Protein AF-A0A378JSB2-F1 (afdb_monomer_lite)

Structure (mmCIF, N/CA/C/O backbone):
data_AF-A0A378JSB2-F1
#
_entry.id   AF-A0A378JSB2-F1
#
loop_
_atom_site.group_PDB
_atom_site.id
_atom_site.type_symbol
_atom_site.label_atom_id
_atom_site.label_alt_id
_atom_site.label_comp_id
_atom_site.label_asym_id
_atom_site.label_entity_id
_atom_site.label_seq_id
_atom_site.pdbx_PDB_ins_code
_atom_site.Cartn_x
_atom_site.Cartn_y
_atom_site.Cartn_z
_atom_site.occupancy
_atom_site.B_iso_or_equiv
_atom_site.auth_seq_id
_atom_site.auth_comp_id
_atom_site.auth_asym_id
_atom_site.auth_atom_id
_atom_site.pdbx_PDB_model_num
ATOM 1 N N . MET A 1 1 ? -23.251 -6.275 22.237 1.00 69.69 1 MET A N 1
ATOM 2 C CA . MET A 1 1 ? -21.936 -5.770 21.802 1.00 69.69 1 MET A CA 1
ATOM 3 C C . MET A 1 1 ? -20.923 -6.062 22.893 1.00 69.69 1 MET A C 1
ATOM 5 O O . MET A 1 1 ? -21.261 -5.907 24.062 1.00 69.69 1 MET A O 1
ATOM 9 N N . SER A 1 2 ? -19.730 -6.522 22.532 1.00 89.94 2 SER A N 1
ATOM 10 C CA . SER A 1 2 ? -18.613 -6.705 23.463 1.00 89.94 2 SER A CA 1
ATOM 11 C C . SER A 1 2 ? -18.111 -5.358 24.000 1.00 89.94 2 SER A C 1
ATOM 13 O O . SER A 1 2 ? -18.351 -4.306 23.403 1.00 89.94 2 SER A O 1
ATOM 15 N N . THR A 1 3 ? -17.377 -5.376 25.116 1.00 91.88 3 THR A N 1
ATOM 16 C CA . THR A 1 3 ? -16.717 -4.177 25.665 1.00 91.88 3 THR A CA 1
ATOM 17 C C . THR A 1 3 ? -15.819 -3.498 24.628 1.00 91.88 3 THR A C 1
ATOM 19 O O . THR A 1 3 ? -15.824 -2.274 24.520 1.00 91.88 3 THR A O 1
ATOM 22 N N . LEU A 1 4 ? -15.119 -4.291 23.808 1.00 90.94 4 LEU A N 1
ATOM 23 C CA . LEU A 1 4 ? -14.279 -3.794 22.720 1.00 90.94 4 LEU A CA 1
ATOM 24 C C . LEU A 1 4 ? -15.105 -3.078 21.643 1.00 90.94 4 LEU A C 1
ATOM 26 O O . LEU A 1 4 ? -14.758 -1.974 21.245 1.00 90.94 4 LEU A O 1
ATOM 30 N N . GLU A 1 5 ? -16.217 -3.667 21.197 1.00 93.06 5 GLU A N 1
ATOM 31 C CA . GLU A 1 5 ? -17.095 -3.054 20.188 1.00 93.06 5 GLU A CA 1
ATOM 32 C C . GLU A 1 5 ? -17.664 -1.711 20.661 1.00 93.06 5 GLU A C 1
ATOM 34 O O . GLU A 1 5 ? -17.700 -0.749 19.895 1.00 93.06 5 GLU A O 1
ATOM 39 N N . MET A 1 6 ? -18.062 -1.621 21.935 1.00 95.00 6 MET A N 1
ATOM 40 C CA . MET A 1 6 ? -18.554 -0.369 22.518 1.00 95.00 6 MET A CA 1
ATOM 41 C C . MET A 1 6 ? -17.459 0.699 22.586 1.00 95.00 6 MET A C 1
ATOM 43 O O . MET A 1 6 ? -17.717 1.861 22.270 1.00 95.00 6 MET A O 1
ATOM 47 N N . GLN A 1 7 ? -16.235 0.309 22.951 1.00 94.88 7 GLN A N 1
ATOM 48 C CA . GLN A 1 7 ? -15.091 1.216 22.979 1.00 94.88 7 GLN A CA 1
ATOM 49 C C . GLN A 1 7 ? -14.734 1.725 21.577 1.00 94.88 7 GLN A C 1
ATOM 51 O O . GLN A 1 7 ? -14.604 2.933 21.391 1.00 94.88 7 GLN A O 1
ATOM 56 N N . LEU A 1 8 ? -14.645 0.833 20.584 1.00 95.19 8 LEU A N 1
ATOM 57 C CA . LEU A 1 8 ? -14.365 1.193 19.191 1.00 95.19 8 LEU A CA 1
ATOM 58 C C . LEU A 1 8 ? -15.424 2.148 18.638 1.00 95.19 8 LEU A C 1
ATOM 60 O O . LEU A 1 8 ? -15.088 3.150 18.013 1.00 95.19 8 LEU A O 1
ATOM 64 N N . LEU A 1 9 ? -16.706 1.871 18.899 1.00 96.06 9 LEU A N 1
ATOM 65 C CA . LEU A 1 9 ? -17.796 2.741 18.468 1.00 96.06 9 LEU A CA 1
ATOM 66 C C . LEU A 1 9 ? -17.706 4.126 19.118 1.00 96.06 9 LEU A C 1
ATOM 68 O O . LEU A 1 9 ? -17.954 5.132 18.453 1.00 96.06 9 LEU A O 1
ATOM 72 N N . ASN A 1 10 ? -17.367 4.191 20.406 1.00 96.50 10 ASN A N 1
ATOM 73 C CA . ASN A 1 10 ? -17.197 5.464 21.092 1.00 96.50 10 ASN A CA 1
ATOM 74 C C . ASN A 1 10 ? -16.001 6.252 20.536 1.00 96.50 10 ASN A C 1
ATOM 76 O O . ASN A 1 10 ? -16.137 7.440 20.254 1.00 96.50 10 ASN A O 1
ATOM 80 N N . ASP A 1 11 ? -14.865 5.591 20.305 1.00 96.69 11 ASP A N 1
ATOM 81 C CA . ASP A 1 11 ? -13.686 6.207 19.692 1.00 96.69 11 ASP A CA 1
ATOM 82 C C . ASP A 1 11 ? -13.994 6.743 18.288 1.00 96.69 11 ASP A C 1
ATOM 84 O O . ASP A 1 11 ? -13.685 7.897 17.995 1.00 96.69 11 ASP A O 1
ATOM 88 N N . LEU A 1 12 ? -14.701 5.973 17.455 1.00 96.75 12 LEU A N 1
ATOM 89 C CA . LEU A 1 12 ? -15.128 6.422 16.127 1.00 96.75 12 LEU A CA 1
ATOM 90 C C . LEU A 1 12 ? -16.024 7.664 16.195 1.00 96.75 12 LEU A C 1
ATOM 92 O O . LEU A 1 12 ? -15.820 8.600 15.426 1.00 96.75 12 LEU A O 1
ATOM 96 N N . LYS A 1 13 ? -16.987 7.703 17.125 1.00 97.62 13 LYS A N 1
ATOM 97 C CA . LYS A 1 13 ? -17.890 8.854 17.295 1.00 97.62 13 LYS A CA 1
ATOM 98 C C . LYS A 1 13 ? -17.159 10.114 17.753 1.00 97.62 13 LYS A C 1
ATOM 100 O O . LYS A 1 13 ? -17.492 11.198 17.292 1.00 97.62 13 LYS A O 1
ATOM 105 N N . GLN A 1 14 ? -16.208 9.975 18.674 1.00 97.69 14 GLN A N 1
ATOM 106 C CA . GLN A 1 14 ? -15.539 11.117 19.301 1.00 97.69 14 GLN A CA 1
ATOM 107 C C . GLN A 1 14 ? -14.322 11.608 18.508 1.00 97.69 14 GLN A C 1
ATOM 109 O O . GLN A 1 14 ? -14.022 12.797 18.523 1.00 97.69 14 GLN A O 1
ATOM 114 N N . LYS A 1 15 ? -13.604 10.703 17.831 1.00 97.50 15 LYS A N 1
ATOM 115 C CA . LYS A 1 15 ? -12.296 10.984 17.213 1.00 97.50 15 LYS A CA 1
ATOM 116 C C . LYS A 1 15 ? -12.292 10.838 15.692 1.00 97.50 15 LYS A C 1
ATOM 118 O O . LYS A 1 15 ? -11.355 11.302 15.052 1.00 97.50 15 LYS A O 1
ATOM 123 N N . GLY A 1 16 ? -13.281 10.155 15.109 1.00 96.69 16 GLY A N 1
ATOM 124 C CA . GLY A 1 16 ? -13.287 9.792 13.686 1.00 96.69 16 GLY A CA 1
ATOM 125 C C . GLY A 1 16 ? -12.342 8.637 13.3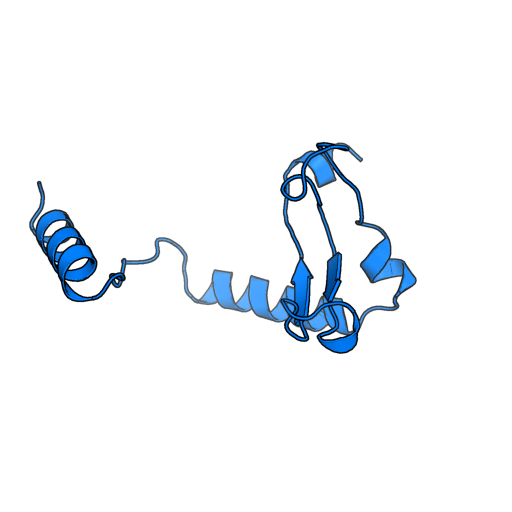21 1.00 96.69 16 GLY A C 1
ATOM 126 O O . GLY A 1 16 ? -12.231 8.291 12.148 1.00 96.69 16 GLY A O 1
ATOM 127 N N . TYR A 1 17 ? -11.673 8.025 14.303 1.00 95.88 17 TYR A N 1
ATOM 128 C CA . TYR A 1 17 ? -10.820 6.845 14.143 1.00 95.88 17 TYR A CA 1
ATOM 129 C C . TYR A 1 17 ? -10.811 6.012 15.431 1.00 95.88 17 TYR A C 1
ATOM 131 O O . TYR A 1 17 ? -11.114 6.518 16.510 1.00 95.88 17 TYR A O 1
ATOM 139 N N . ALA A 1 18 ? -10.435 4.738 15.328 1.00 95.00 18 ALA A N 1
ATOM 140 C CA . ALA A 1 18 ? -10.248 3.864 16.480 1.00 95.00 18 ALA A CA 1
ATOM 141 C C . ALA A 1 18 ? -9.048 2.940 16.256 1.00 95.00 18 ALA A C 1
ATOM 143 O O . ALA A 1 18 ? -8.795 2.495 15.137 1.00 95.00 18 ALA A O 1
ATOM 144 N N . ASN A 1 19 ? -8.319 2.642 17.331 1.00 90.81 19 ASN A N 1
ATOM 145 C CA . ASN A 1 19 ? -7.245 1.659 17.289 1.00 90.81 19 ASN A CA 1
ATOM 146 C C . ASN A 1 19 ? -7.849 0.262 17.410 1.00 90.81 19 ASN A C 1
ATOM 148 O O . ASN A 1 19 ? -8.493 -0.056 18.408 1.00 90.81 19 ASN A O 1
ATOM 152 N N . PHE A 1 20 ? -7.625 -0.572 16.401 1.00 88.50 20 PHE A N 1
ATOM 153 C CA . PHE A 1 20 ? -8.132 -1.936 16.364 1.00 88.50 20 PHE A CA 1
ATOM 154 C C . PHE A 1 20 ? -6.981 -2.943 16.500 1.00 88.50 20 PHE A C 1
ATOM 156 O O . PHE A 1 20 ? -5.956 -2.767 15.834 1.00 88.50 20 PHE A O 1
ATOM 163 N N . PRO A 1 21 ? -7.125 -4.006 17.316 1.00 84.56 21 PRO A N 1
ATOM 164 C CA . PRO A 1 21 ? -6.158 -5.096 17.353 1.00 84.56 21 PRO A CA 1
ATOM 165 C C . PRO A 1 21 ? -6.006 -5.728 15.969 1.00 84.56 21 PRO A C 1
ATOM 167 O O . PRO A 1 21 ? -6.918 -6.370 15.455 1.00 84.56 21 PRO A O 1
ATOM 170 N N . PHE A 1 22 ? -4.853 -5.530 15.338 1.00 84.38 22 PHE A N 1
ATOM 171 C CA . PHE A 1 22 ? -4.642 -6.020 13.986 1.00 84.38 22 PHE A CA 1
ATOM 172 C C . PHE A 1 22 ? -4.311 -7.522 14.007 1.00 84.38 22 PHE A C 1
ATOM 174 O O . PHE A 1 22 ? -3.375 -7.918 14.702 1.00 84.38 22 PHE A O 1
ATOM 181 N N . PRO A 1 23 ? -5.035 -8.374 13.258 1.00 88.31 23 PRO A N 1
ATOM 182 C CA . PRO A 1 23 ? -4.917 -9.829 13.378 1.00 88.31 23 PRO A CA 1
ATOM 183 C C . PRO A 1 23 ? -3.664 -10.414 12.703 1.00 88.31 23 PRO A C 1
ATOM 185 O O . PRO A 1 23 ? -3.522 -11.634 12.648 1.00 88.31 23 PRO A O 1
ATOM 188 N N . LEU A 1 24 ? -2.760 -9.579 12.172 1.00 90.44 24 LEU A N 1
ATOM 189 C CA . LEU A 1 24 ? -1.527 -10.034 11.530 1.00 90.44 24 LEU A CA 1
ATOM 190 C C . LEU A 1 24 ? -0.303 -9.840 12.437 1.00 90.44 24 LEU A C 1
ATOM 192 O O . LEU A 1 24 ? -0.143 -8.771 13.034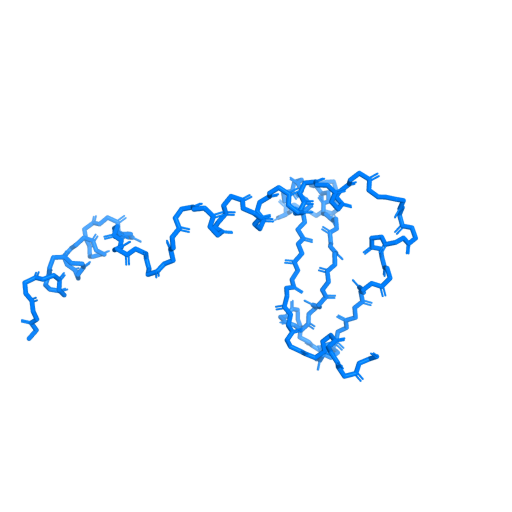 1.00 90.44 24 LEU A O 1
ATOM 196 N N . PRO A 1 25 ? 0.620 -10.820 12.485 1.00 94.19 25 PRO A N 1
ATOM 197 C CA . PRO A 1 25 ? 1.876 -10.670 13.202 1.00 94.19 25 PRO A CA 1
ATOM 198 C C . PRO A 1 25 ? 2.700 -9.483 12.672 1.00 94.19 25 PRO A C 1
ATOM 200 O O . PRO A 1 25 ? 2.837 -9.327 11.452 1.00 94.19 25 PRO A O 1
ATOM 203 N N . PRO A 1 26 ? 3.371 -8.708 13.544 1.00 92.81 26 PRO A N 1
ATOM 204 C CA . PRO A 1 26 ? 4.225 -7.595 13.120 1.00 92.81 26 PRO A CA 1
ATOM 205 C C . PRO A 1 26 ? 5.316 -7.994 12.118 1.00 92.81 26 PRO A C 1
ATOM 207 O O . PRO A 1 26 ? 5.708 -7.201 11.265 1.00 92.81 26 PRO A O 1
ATOM 210 N N . GLN A 1 27 ? 5.807 -9.235 12.188 1.00 95.88 27 GLN A N 1
ATOM 211 C CA . GLN A 1 27 ? 6.802 -9.747 11.248 1.00 95.88 27 GLN A CA 1
ATOM 212 C C . GLN A 1 27 ? 6.252 -9.852 9.818 1.00 95.88 27 GLN A C 1
ATOM 214 O O . GLN A 1 27 ? 6.976 -9.559 8.871 1.00 95.88 27 GLN A O 1
ATOM 219 N N . GLN A 1 28 ? 4.984 -10.234 9.645 1.00 95.44 28 GLN A N 1
ATOM 220 C CA . GLN A 1 28 ? 4.365 -10.331 8.323 1.00 95.44 28 GLN A CA 1
ATOM 221 C C . GLN A 1 28 ? 4.208 -8.946 7.688 1.00 95.44 28 GLN A C 1
ATOM 223 O O . GLN A 1 28 ? 4.549 -8.770 6.520 1.00 95.44 28 GLN A O 1
ATOM 228 N N . LEU A 1 29 ? 3.795 -7.953 8.481 1.00 92.94 29 LEU A N 1
ATOM 229 C CA . LEU A 1 29 ? 3.748 -6.554 8.053 1.00 92.94 29 LEU A CA 1
ATOM 230 C C . LEU A 1 29 ? 5.127 -6.050 7.617 1.00 92.94 29 LEU A C 1
ATOM 232 O O . LEU A 1 29 ? 5.265 -5.508 6.524 1.00 92.94 29 LEU A O 1
ATOM 236 N N . LYS A 1 30 ? 6.166 -6.295 8.426 1.00 96.31 30 LYS A N 1
ATOM 237 C CA . LYS A 1 30 ? 7.546 -5.912 8.086 1.00 96.31 30 LYS A CA 1
ATOM 238 C C . LYS A 1 30 ? 8.006 -6.530 6.768 1.00 96.31 30 LYS A C 1
ATOM 240 O O . LYS A 1 30 ? 8.597 -5.831 5.957 1.00 96.31 30 LYS A O 1
ATOM 245 N N . ARG A 1 31 ? 7.698 -7.808 6.522 1.00 96.69 31 ARG A N 1
ATOM 246 C CA . ARG A 1 31 ? 8.050 -8.477 5.258 1.00 96.69 31 ARG A CA 1
ATOM 247 C C . ARG A 1 31 ? 7.377 -7.816 4.055 1.00 96.69 31 ARG A C 1
ATOM 249 O O . ARG A 1 31 ? 8.056 -7.593 3.061 1.00 96.69 31 ARG A O 1
ATOM 256 N N . ALA A 1 32 ? 6.091 -7.475 4.154 1.00 94.88 32 ALA A N 1
ATOM 257 C CA . ALA A 1 32 ? 5.375 -6.782 3.082 1.00 94.88 32 ALA A CA 1
ATOM 258 C C . ALA A 1 32 ? 5.958 -5.384 2.814 1.00 94.88 32 ALA A C 1
ATOM 260 O O . ALA A 1 32 ? 6.198 -5.028 1.664 1.00 94.88 32 ALA A O 1
ATOM 261 N N . ILE A 1 33 ? 6.259 -4.631 3.877 1.00 95.44 33 ILE A N 1
ATOM 262 C CA . ILE A 1 33 ? 6.885 -3.306 3.790 1.00 95.44 33 ILE A CA 1
ATOM 263 C C . ILE A 1 33 ? 8.254 -3.403 3.105 1.00 95.44 33 ILE A C 1
ATOM 265 O O . ILE A 1 33 ? 8.501 -2.711 2.122 1.00 95.44 33 ILE A O 1
ATOM 269 N N . THR A 1 34 ? 9.134 -4.289 3.580 1.00 97.94 34 THR A N 1
ATOM 270 C CA . THR A 1 34 ? 10.470 -4.482 2.996 1.00 97.94 34 THR A CA 1
ATOM 271 C C . THR A 1 34 ? 10.397 -4.935 1.539 1.00 97.94 34 THR A C 1
ATOM 273 O O . THR A 1 34 ? 11.183 -4.462 0.723 1.00 97.94 34 THR A O 1
ATOM 276 N N . ALA A 1 35 ? 9.458 -5.821 1.194 1.00 97.25 35 ALA A N 1
ATOM 277 C CA . ALA A 1 35 ? 9.265 -6.260 -0.184 1.00 97.25 35 ALA A CA 1
ATOM 278 C C . ALA A 1 35 ? 8.836 -5.104 -1.098 1.00 97.25 35 ALA A C 1
ATOM 280 O O . ALA A 1 35 ? 9.372 -4.979 -2.194 1.00 97.25 35 ALA A O 1
ATOM 281 N N . PHE A 1 36 ? 7.926 -4.240 -0.639 1.00 96.38 36 PHE A N 1
ATOM 282 C CA . PHE A 1 36 ? 7.508 -3.071 -1.407 1.00 96.38 36 PHE A CA 1
ATOM 283 C C . PHE A 1 36 ? 8.653 -2.072 -1.605 1.00 96.38 36 PHE A C 1
ATOM 285 O O . PHE A 1 36 ? 8.874 -1.635 -2.727 1.00 96.38 36 PHE A O 1
ATOM 292 N N . PHE A 1 37 ? 9.433 -1.764 -0.564 1.00 96.62 37 PHE A N 1
ATOM 293 C CA . PHE A 1 37 ? 10.592 -0.878 -0.718 1.00 96.62 37 PHE A CA 1
ATOM 294 C C . PHE A 1 37 ? 11.631 -1.443 -1.685 1.00 96.62 37 PHE A C 1
ATOM 296 O O . PHE A 1 37 ? 12.081 -0.722 -2.564 1.00 96.62 37 PHE A O 1
ATOM 303 N N . LYS A 1 38 ? 11.938 -2.744 -1.594 1.00 97.56 38 LYS A N 1
ATOM 304 C CA . LYS A 1 38 ? 12.823 -3.397 -2.564 1.00 97.56 38 LYS A CA 1
ATOM 305 C C . LYS A 1 38 ? 12.271 -3.307 -3.991 1.00 97.56 38 LYS A C 1
ATOM 307 O O . LYS A 1 38 ? 13.031 -3.098 -4.924 1.00 97.56 38 LYS A O 1
ATOM 312 N N . PHE A 1 39 ? 10.960 -3.461 -4.162 1.00 96.06 39 PHE A N 1
ATOM 313 C CA . PHE A 1 39 ? 10.307 -3.320 -5.462 1.00 96.06 39 PHE A CA 1
ATOM 314 C C . PHE A 1 39 ? 10.447 -1.904 -6.048 1.00 96.06 39 PHE A C 1
ATOM 316 O O . PHE A 1 39 ? 10.554 -1.770 -7.261 1.00 96.06 39 PHE A O 1
ATOM 323 N N . LEU A 1 40 ? 10.481 -0.849 -5.225 1.00 95.12 40 LEU A N 1
ATOM 324 C CA . LEU A 1 40 ? 10.656 0.523 -5.722 1.00 95.12 40 LEU A CA 1
ATOM 325 C C . LEU A 1 40 ? 12.029 0.759 -6.375 1.00 95.12 40 LEU A C 1
ATOM 327 O O . LEU A 1 40 ? 12.115 1.591 -7.285 1.00 95.12 40 LEU A O 1
ATOM 331 N N . ASP A 1 41 ? 13.044 -0.003 -5.955 1.00 96.62 41 ASP A N 1
ATOM 332 C CA . ASP A 1 41 ? 14.407 0.024 -6.504 1.00 96.62 41 ASP A CA 1
ATOM 333 C C . ASP A 1 41 ? 14.541 -0.747 -7.832 1.00 96.62 41 ASP A C 1
ATOM 335 O O . ASP A 1 41 ? 15.577 -0.669 -8.495 1.00 96.62 41 ASP A O 1
ATOM 339 N N . GLU A 1 42 ? 13.516 -1.503 -8.237 1.00 96.56 42 GLU A N 1
ATOM 340 C CA . GLU A 1 42 ? 13.529 -2.242 -9.500 1.00 96.56 42 GLU A CA 1
ATOM 341 C C . GLU A 1 42 ? 13.442 -1.291 -10.713 1.00 96.56 42 GLU A C 1
ATOM 343 O O . GLU A 1 42 ? 12.879 -0.190 -10.619 1.00 96.56 42 GLU A O 1
ATOM 348 N N . PRO A 1 43 ? 13.945 -1.710 -11.892 1.00 96.44 43 PRO A N 1
ATOM 349 C CA . PRO A 1 43 ? 13.810 -0.941 -13.125 1.00 96.44 43 PRO A CA 1
ATOM 350 C C . PRO A 1 43 ? 12.349 -0.616 -13.457 1.00 96.44 43 PRO A C 1
ATOM 352 O O . PRO A 1 43 ? 11.448 -1.417 -13.207 1.00 96.44 43 PRO A O 1
ATOM 355 N N . GLU A 1 44 ? 12.112 0.526 -14.105 1.00 93.12 44 GLU A N 1
ATOM 356 C CA . GLU A 1 44 ? 10.766 0.983 -14.485 1.00 93.12 44 GLU A CA 1
ATOM 357 C C . GLU A 1 44 ? 9.982 -0.077 -15.272 1.00 93.12 44 GLU A C 1
ATOM 359 O O . GLU A 1 44 ? 8.845 -0.379 -14.925 1.00 93.12 44 GLU A O 1
ATOM 364 N N . ALA A 1 45 ? 10.632 -0.761 -16.220 1.00 94.31 45 ALA A N 1
ATOM 365 C CA . ALA A 1 45 ? 10.020 -1.848 -16.988 1.00 94.31 45 ALA A CA 1
ATOM 366 C C . ALA A 1 45 ? 9.486 -3.006 -16.118 1.00 94.31 45 ALA A C 1
ATOM 368 O O . ALA A 1 45 ? 8.495 -3.638 -16.477 1.00 94.31 45 ALA A O 1
ATOM 369 N N . ILE A 1 46 ? 10.124 -3.288 -14.976 1.00 93.94 46 ILE A N 1
ATOM 370 C CA . ILE A 1 46 ? 9.643 -4.286 -14.012 1.00 93.94 46 ILE A CA 1
ATOM 371 C C . ILE A 1 46 ? 8.478 -3.718 -13.206 1.00 93.94 46 ILE A C 1
ATOM 373 O O . ILE A 1 46 ? 7.467 -4.398 -13.024 1.00 93.94 46 ILE A O 1
ATOM 377 N N . LYS A 1 47 ? 8.593 -2.468 -12.747 1.00 93.62 47 LYS A N 1
ATOM 378 C CA . LYS A 1 47 ? 7.551 -1.830 -11.937 1.00 93.62 47 LYS A CA 1
ATOM 379 C C . LYS A 1 47 ? 6.242 -1.668 -12.704 1.00 93.62 47 LYS A C 1
ATOM 381 O O . LYS A 1 47 ? 5.176 -1.943 -12.160 1.00 93.62 47 LYS A O 1
ATOM 386 N N . GLU A 1 48 ? 6.318 -1.295 -13.976 1.00 92.12 48 GLU A N 1
ATOM 387 C CA . GLU A 1 48 ? 5.157 -1.086 -14.842 1.00 92.12 48 GLU A CA 1
ATOM 388 C C . GLU A 1 48 ? 4.584 -2.373 -15.446 1.00 92.12 48 GLU A C 1
ATOM 390 O O . GLU A 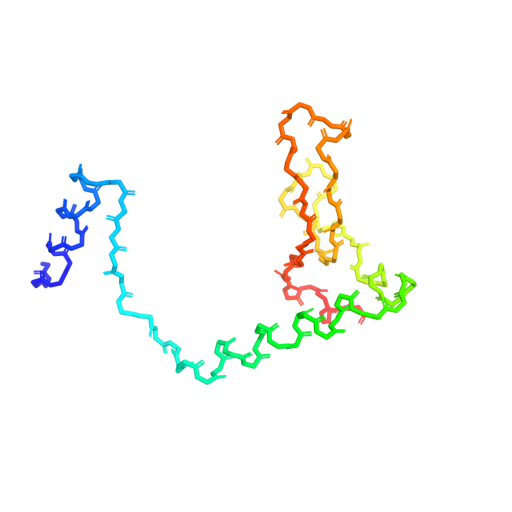1 48 ? 3.485 -2.347 -16.001 1.00 92.12 48 GLU A O 1
ATOM 395 N N . HIS A 1 49 ? 5.277 -3.512 -15.311 1.00 91.19 49 HIS A N 1
ATOM 396 C CA . HIS A 1 49 ? 4.827 -4.791 -15.869 1.00 91.19 49 HIS A CA 1
ATOM 397 C C . HIS A 1 49 ? 3.422 -5.181 -15.384 1.00 91.19 49 HIS A C 1
ATOM 399 O O . HIS A 1 49 ? 2.611 -5.727 -16.135 1.00 91.19 49 HIS A O 1
ATOM 405 N N . ILE A 1 50 ? 3.111 -4.856 -14.127 1.00 87.81 50 ILE A N 1
ATOM 406 C CA . ILE A 1 50 ? 1.776 -5.003 -13.554 1.00 87.81 50 ILE A CA 1
ATOM 407 C C . ILE A 1 50 ? 1.156 -3.609 -13.498 1.00 87.81 50 ILE A C 1
ATOM 409 O O . ILE A 1 50 ? 1.326 -2.883 -12.521 1.00 87.81 50 ILE A O 1
ATOM 413 N N . ASN A 1 51 ? 0.447 -3.234 -14.561 1.00 89.38 51 ASN A N 1
ATOM 414 C CA . ASN A 1 51 ? -0.315 -1.991 -14.642 1.00 89.38 51 ASN A CA 1
ATOM 415 C C . ASN A 1 51 ? -1.519 -2.190 -15.572 1.00 89.38 51 ASN A C 1
ATOM 417 O O . ASN A 1 51 ? -1.401 -2.144 -16.796 1.00 89.38 51 ASN A O 1
ATOM 421 N N . PHE A 1 52 ? -2.690 -2.472 -15.003 1.00 88.38 52 PHE A N 1
ATOM 422 C CA . PHE A 1 52 ? -3.907 -2.688 -15.786 1.00 88.38 52 PHE A CA 1
ATOM 423 C C . PHE A 1 52 ? -5.157 -2.250 -15.036 1.00 88.38 52 PHE A C 1
ATOM 425 O O . PHE A 1 52 ? -5.129 -2.057 -13.825 1.00 88.38 52 PHE A O 1
ATOM 432 N N . SER A 1 53 ? -6.267 -2.112 -15.760 1.00 89.25 53 SER A N 1
ATOM 433 C CA . SER A 1 53 ? -7.566 -1.805 -15.168 1.00 89.25 53 SER A CA 1
ATOM 434 C C . SER A 1 53 ? -8.506 -3.004 -15.285 1.00 89.25 53 SER A C 1
ATOM 436 O O . SER A 1 53 ? -8.669 -3.551 -16.373 1.00 89.25 53 SER A O 1
ATOM 438 N N . ILE A 1 54 ? -9.134 -3.413 -14.179 1.00 85.50 54 ILE A N 1
ATOM 439 C CA . ILE A 1 54 ? -10.211 -4.426 -14.169 1.00 85.50 54 ILE A CA 1
ATOM 440 C C . ILE A 1 54 ? -11.593 -3.821 -14.450 1.00 85.50 54 ILE A C 1
ATOM 442 O O . ILE A 1 54 ? -12.563 -4.549 -14.639 1.00 85.50 54 ILE A O 1
ATOM 446 N N . ALA A 1 55 ? -11.702 -2.491 -14.472 1.00 81.75 55 ALA A N 1
ATOM 447 C CA . ALA A 1 55 ? -12.937 -1.775 -14.761 1.00 81.75 55 ALA A CA 1
ATOM 448 C C . ALA A 1 55 ? -12.598 -0.516 -15.578 1.00 81.75 55 ALA A C 1
ATOM 450 O O . ALA A 1 55 ? -12.308 0.520 -14.980 1.00 81.75 55 ALA A O 1
ATOM 451 N N . PRO A 1 56 ? -12.666 -0.572 -16.925 1.00 66.19 56 PRO A N 1
ATOM 452 C CA . PRO A 1 56 ? -12.180 0.497 -17.809 1.00 66.19 56 PRO A CA 1
ATOM 453 C C . PRO A 1 56 ? -12.767 1.884 -17.509 1.00 66.19 56 PRO A C 1
ATOM 455 O O . PRO A 1 56 ? -12.116 2.899 -17.726 1.00 66.19 56 PRO A O 1
ATOM 458 N N . ASN A 1 57 ? -13.987 1.924 -16.965 1.00 64.69 57 ASN A N 1
ATOM 459 C CA . ASN A 1 57 ? -14.714 3.157 -16.665 1.00 64.69 57 ASN A CA 1
ATOM 460 C C . ASN A 1 57 ? -14.651 3.567 -15.182 1.00 64.69 57 ASN A C 1
ATOM 462 O O . ASN A 1 57 ? -15.346 4.499 -14.779 1.00 64.69 57 ASN A O 1
ATOM 466 N N . HIS A 1 58 ? -13.871 2.878 -14.339 1.00 60.38 58 HIS A N 1
ATOM 467 C CA . HIS A 1 58 ? -13.858 3.119 -12.898 1.00 60.38 58 HIS A CA 1
ATOM 468 C C . HIS A 1 58 ? -12.433 3.287 -12.359 1.00 60.38 58 HIS A C 1
ATOM 470 O O . HIS A 1 58 ? -11.656 2.340 -12.310 1.00 60.38 58 HIS A O 1
ATOM 476 N N . ARG A 1 59 ? -12.132 4.463 -11.781 1.00 59.91 59 ARG A N 1
ATOM 477 C CA . ARG A 1 59 ? -10.850 4.776 -11.096 1.00 59.91 59 ARG A CA 1
ATOM 478 C C . ARG A 1 59 ? -10.458 3.809 -9.964 1.00 59.91 59 ARG A C 1
ATOM 480 O O . ARG A 1 59 ? -9.369 3.909 -9.415 1.00 59.91 59 ARG A O 1
ATOM 487 N N . ARG A 1 60 ? -11.371 2.924 -9.552 1.00 65.56 60 ARG A N 1
ATOM 488 C CA . ARG A 1 60 ? -11.153 1.927 -8.488 1.00 65.56 60 ARG A CA 1
ATOM 489 C C . ARG A 1 60 ? -10.721 0.561 -9.034 1.00 65.56 60 ARG A C 1
ATOM 491 O O . ARG A 1 60 ? -10.540 -0.352 -8.243 1.00 65.56 60 ARG A O 1
ATOM 498 N N . GLY A 1 61 ? -10.590 0.424 -10.355 1.00 75.50 61 GLY A N 1
ATOM 499 C CA . GLY A 1 61 ? -10.187 -0.816 -11.014 1.00 75.50 61 GLY A CA 1
ATOM 500 C C . GLY A 1 61 ? -8.700 -0.898 -11.347 1.00 75.50 61 GLY A C 1
ATOM 501 O O . GLY A 1 61 ? -8.278 -1.891 -11.923 1.00 75.50 61 GLY A O 1
ATOM 502 N N . ASP A 1 62 ? -7.899 0.118 -11.037 1.00 88.12 62 ASP A N 1
ATOM 503 C CA . ASP A 1 62 ? -6.485 0.083 -11.397 1.00 88.12 62 ASP A CA 1
ATOM 504 C C . ASP A 1 62 ? -5.700 -0.836 -10.460 1.00 88.12 62 ASP A C 1
ATOM 506 O O . ASP A 1 62 ? -5.695 -0.630 -9.244 1.00 88.12 62 ASP A O 1
ATOM 510 N N . VAL A 1 63 ? -5.014 -1.811 -11.049 1.00 91.50 63 VAL A N 1
ATOM 511 C CA . VAL A 1 63 ? -4.182 -2.820 -10.392 1.00 91.50 63 VAL A CA 1
ATOM 512 C C . VAL A 1 63 ? -2.722 -2.566 -10.736 1.00 91.50 63 VAL A C 1
ATOM 514 O O . VAL A 1 63 ? -2.387 -2.288 -11.890 1.00 91.50 63 VAL A O 1
ATOM 517 N N . GLY A 1 64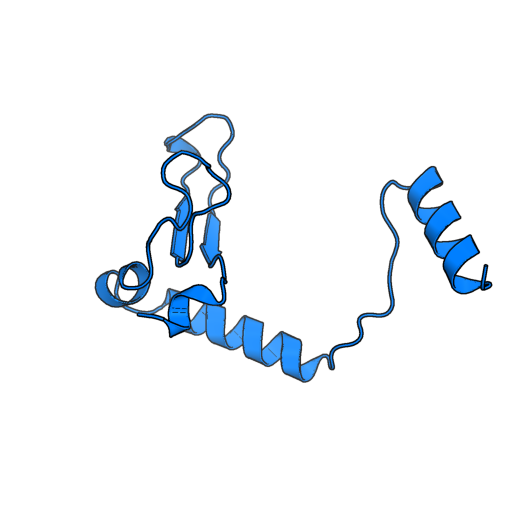 ? -1.864 -2.709 -9.729 1.00 93.81 64 GLY A N 1
ATOM 518 C CA . GLY A 1 64 ? -0.420 -2.642 -9.874 1.00 93.81 64 GLY A CA 1
ATOM 519 C C . GLY A 1 64 ? 0.211 -1.327 -9.438 1.00 93.81 64 GLY A C 1
ATOM 520 O O . GLY A 1 64 ? -0.363 -0.594 -8.627 1.00 93.81 64 GLY A O 1
ATOM 521 N N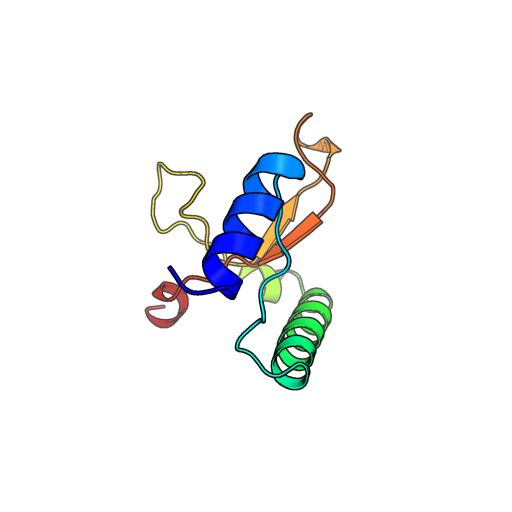 . TYR A 1 65 ? 1.421 -1.067 -9.932 1.00 95.12 65 TYR A N 1
ATOM 522 C CA . TYR A 1 65 ? 2.219 0.093 -9.539 1.00 95.12 65 TYR A CA 1
ATOM 523 C C . TYR A 1 65 ? 1.668 1.388 -10.129 1.00 95.12 65 TYR A C 1
ATOM 525 O O . TYR A 1 65 ? 1.233 1.435 -11.281 1.00 95.12 65 TYR A O 1
ATOM 533 N N . LYS A 1 66 ? 1.697 2.447 -9.320 1.00 92.25 66 LYS A N 1
ATOM 534 C CA . LYS A 1 66 ? 1.325 3.801 -9.705 1.00 92.25 66 LYS A CA 1
ATOM 535 C C . LYS A 1 66 ? 2.294 4.792 -9.087 1.00 92.25 66 LYS A C 1
ATOM 537 O O . LYS A 1 66 ? 2.509 4.784 -7.874 1.00 92.25 66 LYS A O 1
ATOM 542 N N . HIS A 1 67 ? 2.766 5.689 -9.935 1.00 92.31 67 HIS A N 1
ATOM 543 C CA . HIS A 1 67 ? 3.411 6.925 -9.542 1.00 92.31 67 HIS A CA 1
ATOM 544 C C . HIS A 1 67 ? 2.399 8.070 -9.668 1.00 92.31 67 HIS A C 1
ATOM 546 O O . HIS A 1 67 ? 1.624 8.119 -10.627 1.00 92.31 67 HIS A O 1
ATOM 552 N N . ARG A 1 68 ? 2.361 8.971 -8.687 1.00 91.31 68 ARG A N 1
ATOM 553 C CA . ARG A 1 68 ? 1.617 10.231 -8.769 1.00 91.31 68 ARG A CA 1
ATOM 554 C C . ARG A 1 68 ? 2.539 11.376 -8.411 1.00 91.31 68 ARG A C 1
ATOM 556 O O . ARG A 1 68 ? 3.162 11.333 -7.351 1.00 91.31 68 ARG A O 1
ATOM 563 N N . SER A 1 69 ? 2.540 12.400 -9.258 1.00 93.62 69 SER A N 1
ATOM 564 C CA . SER A 1 69 ? 3.134 13.692 -8.956 1.00 93.62 69 SER A CA 1
ATOM 565 C C . SER A 1 69 ? 2.046 14.700 -8.586 1.00 93.62 69 SER A C 1
ATOM 567 O O . SER A 1 69 ? 0.960 14.732 -9.178 1.00 93.62 69 SER A O 1
ATOM 569 N N . ALA A 1 70 ? 2.345 15.544 -7.602 1.00 92.56 70 ALA A N 1
ATOM 570 C CA . ALA A 1 70 ? 1.543 16.707 -7.237 1.00 92.56 70 ALA A CA 1
ATOM 571 C C . ALA A 1 70 ? 1.495 17.746 -8.371 1.00 92.56 70 ALA A C 1
ATOM 573 O O . ALA A 1 70 ? 0.560 18.540 -8.441 1.00 92.56 70 ALA A O 1
ATOM 574 N N . GLU A 1 71 ? 2.473 17.719 -9.280 1.00 93.94 71 GLU A N 1
ATOM 575 C CA . GLU A 1 71 ? 2.517 18.595 -10.454 1.00 93.94 71 GLU A CA 1
ATOM 576 C C . GLU A 1 71 ? 1.448 18.224 -11.495 1.00 93.94 71 GLU A C 1
ATOM 578 O O . GLU A 1 71 ? 0.965 19.096 -12.215 1.00 93.94 71 GLU A O 1
ATOM 583 N N . ASP A 1 72 ? 1.009 16.961 -11.530 1.00 89.50 72 ASP A N 1
ATOM 584 C CA . ASP A 1 72 ? 0.044 16.481 -12.526 1.00 89.50 72 ASP A CA 1
ATOM 585 C C . ASP A 1 72 ? -1.389 16.975 -12.254 1.00 89.50 72 ASP A C 1
ATOM 587 O O . ASP A 1 72 ? -2.209 17.064 -13.171 1.00 89.50 72 ASP A O 1
ATOM 591 N N . HIS A 1 73 ? -1.743 17.242 -10.988 1.00 89.81 73 HIS A N 1
ATOM 592 C CA . HIS A 1 73 ? -3.100 17.633 -10.595 1.00 89.81 73 HIS A CA 1
ATOM 593 C C . HIS A 1 73 ? -3.149 18.249 -9.187 1.00 89.81 73 HIS A C 1
ATOM 595 O O . HIS A 1 73 ? -2.558 17.712 -8.257 1.00 89.81 73 HIS A O 1
ATOM 601 N N . LEU A 1 74 ? -3.979 19.284 -8.980 1.00 90.94 74 LEU A N 1
ATOM 602 C CA . LEU A 1 74 ? -4.108 20.017 -7.699 1.00 90.94 74 LEU A CA 1
ATOM 603 C C . LEU A 1 74 ? -4.456 19.133 -6.482 1.00 90.94 74 LEU A C 1
ATOM 605 O O . LEU A 1 74 ? -4.194 19.502 -5.342 1.00 90.94 74 LEU A O 1
ATOM 609 N N . TYR A 1 75 ? -5.073 17.975 -6.718 1.00 86.69 75 TYR A N 1
ATOM 610 C CA . TYR A 1 75 ? -5.460 17.024 -5.668 1.00 86.69 75 TYR A CA 1
ATOM 611 C C . TYR A 1 75 ? -4.501 15.833 -5.526 1.00 86.69 75 TYR A C 1
ATOM 613 O O . TYR A 1 75 ? -4.808 14.897 -4.785 1.00 86.69 75 TYR A O 1
ATOM 621 N N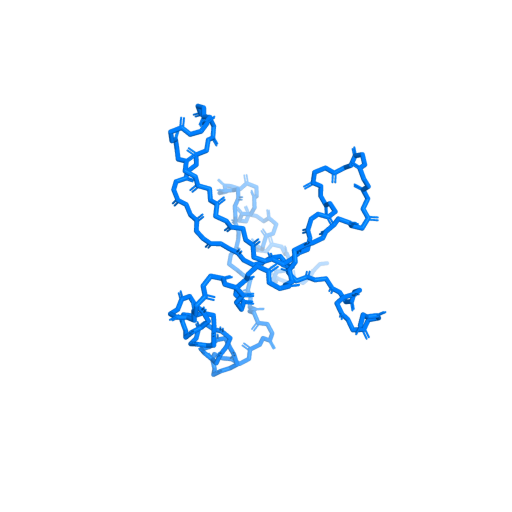 . ASN A 1 76 ? -3.388 15.821 -6.260 1.00 88.00 76 ASN A N 1
ATOM 622 C CA . ASN A 1 76 ? -2.382 14.780 -6.129 1.00 88.00 76 ASN A CA 1
ATOM 623 C C . ASN A 1 76 ? -1.378 15.134 -5.030 1.00 88.00 76 ASN A C 1
ATOM 625 O O . ASN A 1 76 ? -0.944 16.271 -4.876 1.00 88.00 76 ASN A O 1
ATOM 629 N N . ASP A 1 77 ? -0.989 14.108 -4.292 1.00 91.69 77 ASP A N 1
ATOM 630 C CA . ASP A 1 77 ? 0.219 14.042 -3.490 1.00 91.69 77 ASP A CA 1
ATOM 631 C C . ASP A 1 77 ? 1.325 13.330 -4.283 1.00 91.69 77 ASP A C 1
ATOM 633 O O . ASP A 1 77 ? 1.043 12.482 -5.134 1.00 91.69 77 ASP A O 1
ATOM 637 N N . ASN A 1 78 ? 2.584 13.651 -3.972 1.00 94.31 78 ASN A N 1
ATOM 638 C CA . ASN A 1 78 ? 3.729 12.887 -4.464 1.00 94.31 78 ASN A CA 1
ATOM 639 C C . ASN A 1 78 ? 3.742 11.524 -3.774 1.00 94.31 78 ASN A C 1
ATOM 641 O O . ASN A 1 78 ? 3.992 11.453 -2.567 1.00 94.31 78 ASN A O 1
ATOM 645 N N . LYS A 1 79 ? 3.462 10.451 -4.516 1.00 93.81 79 LYS A N 1
ATOM 646 C CA . LYS A 1 79 ? 3.512 9.099 -3.957 1.00 93.81 79 LYS A CA 1
ATOM 647 C C . LYS A 1 79 ? 3.701 8.000 -4.987 1.00 93.81 79 LYS A C 1
ATOM 649 O O . LYS A 1 79 ? 3.156 8.035 -6.087 1.00 93.81 79 LYS A O 1
ATOM 654 N N . ASP A 1 80 ? 4.352 6.955 -4.505 1.00 93.62 80 ASP A N 1
ATOM 655 C CA . ASP A 1 80 ? 4.453 5.651 -5.134 1.00 93.62 80 ASP A CA 1
ATOM 656 C C . ASP A 1 80 ? 3.622 4.642 -4.346 1.00 93.62 80 ASP A C 1
ATOM 658 O O . ASP A 1 80 ? 3.731 4.543 -3.121 1.00 93.62 80 ASP A O 1
ATOM 662 N N . PHE A 1 81 ? 2.764 3.894 -5.033 1.00 93.94 81 PHE A N 1
ATOM 663 C CA . PHE A 1 81 ? 1.918 2.891 -4.394 1.00 93.94 81 PHE A CA 1
ATOM 664 C C . PHE A 1 81 ? 1.636 1.711 -5.318 1.00 93.94 81 PHE A C 1
ATOM 666 O O . PHE A 1 81 ? 1.765 1.795 -6.537 1.00 93.94 81 PHE A O 1
ATOM 673 N N . PHE A 1 82 ? 1.234 0.594 -4.713 1.00 94.00 82 PHE A N 1
ATOM 674 C CA . PHE A 1 82 ? 0.833 -0.611 -5.425 1.00 94.00 82 PHE A CA 1
ATOM 675 C C . PHE A 1 82 ? -0.591 -0.999 -5.028 1.00 94.00 82 PHE A C 1
ATOM 677 O O . PHE A 1 82 ? -0.882 -1.224 -3.852 1.00 94.00 82 PHE A O 1
ATOM 684 N N . HIS A 1 83 ? -1.486 -1.097 -6.006 1.00 93.38 83 HIS A N 1
ATOM 685 C CA . HIS A 1 83 ? -2.832 -1.621 -5.803 1.00 93.38 83 HIS A CA 1
ATOM 686 C C . HIS A 1 83 ? -2.852 -3.128 -6.050 1.00 93.38 83 HIS A C 1
ATOM 688 O O . HIS A 1 83 ? -2.822 -3.583 -7.192 1.00 93.38 83 HIS A O 1
ATOM 694 N N . PHE A 1 84 ? -2.922 -3.916 -4.979 1.00 91.69 84 PHE A N 1
ATOM 695 C CA . PHE A 1 84 ? -3.103 -5.359 -5.103 1.00 91.69 84 PHE A CA 1
ATOM 696 C C . PHE A 1 84 ? -4.559 -5.706 -5.437 1.00 91.69 84 PHE A C 1
ATOM 698 O O . PHE A 1 84 ? -5.486 -5.250 -4.767 1.00 91.69 84 PHE A O 1
ATOM 705 N N . HIS A 1 85 ? -4.745 -6.578 -6.425 1.00 91.19 85 HIS A N 1
ATOM 706 C CA . HIS A 1 85 ? -6.013 -7.240 -6.706 1.00 91.19 85 HIS A CA 1
ATOM 707 C C . HIS A 1 85 ? -5.743 -8.692 -7.137 1.00 91.19 85 HIS A C 1
ATOM 709 O O . HIS A 1 85 ? -4.806 -8.905 -7.911 1.00 91.19 85 HIS A O 1
ATOM 715 N N . PRO A 1 86 ? -6.552 -9.687 -6.714 1.00 91.38 86 PRO A N 1
ATOM 716 C CA . PRO A 1 86 ? -6.334 -11.098 -7.057 1.00 91.38 86 PRO A CA 1
ATOM 717 C C . PRO A 1 86 ? -6.246 -11.402 -8.558 1.00 91.38 86 PRO A C 1
ATOM 719 O O . PRO A 1 86 ? -5.542 -12.326 -8.940 1.00 91.38 86 PRO A O 1
ATOM 722 N N . ALA A 1 87 ? -6.877 -10.583 -9.405 1.00 89.31 87 ALA A N 1
ATOM 723 C CA . ALA A 1 87 ? -6.816 -10.703 -10.871 1.00 89.31 87 ALA A CA 1
ATOM 724 C C . ALA A 1 87 ? -5.393 -10.643 -11.464 1.00 89.31 87 ALA A C 1
ATOM 726 O O . ALA A 1 87 ? -5.210 -10.915 -12.645 1.00 89.31 87 ALA A O 1
ATOM 727 N N . ILE A 1 88 ? -4.379 -10.265 -10.677 1.00 90.06 88 ILE A N 1
ATOM 728 C CA . ILE A 1 88 ? -2.974 -10.393 -11.077 1.00 90.06 88 ILE A CA 1
ATOM 729 C C . ILE A 1 88 ? -2.577 -11.850 -11.363 1.00 90.06 88 ILE A C 1
ATOM 731 O O . ILE A 1 88 ? -1.706 -12.079 -12.188 1.00 90.06 88 ILE A O 1
ATOM 735 N N . PHE A 1 89 ? -3.204 -12.822 -10.693 1.00 89.50 89 PHE A N 1
ATOM 736 C CA . PHE A 1 89 ? -2.878 -14.242 -10.840 1.00 89.50 89 PHE A CA 1
ATOM 737 C C . PHE A 1 89 ? -3.515 -14.891 -12.072 1.00 89.50 89 PHE A C 1
ATOM 739 O O . PHE A 1 89 ? -3.121 -15.991 -12.441 1.00 89.50 89 PHE A O 1
ATOM 746 N N . ASP A 1 90 ? -4.477 -14.215 -12.700 1.00 84.81 90 ASP A N 1
ATOM 747 C CA . ASP A 1 90 ? -5.142 -14.680 -13.921 1.00 84.81 90 ASP A CA 1
ATOM 748 C C . ASP A 1 90 ? -4.409 -14.209 -15.197 1.00 84.81 90 ASP A C 1
ATOM 750 O O . ASP A 1 90 ? -4.943 -14.336 -16.300 1.00 84.81 90 ASP A O 1
ATOM 754 N N . ARG A 1 91 ? -3.215 -13.618 -15.048 1.00 68.56 91 ARG A N 1
ATOM 755 C CA . ARG A 1 91 ? -2.372 -13.091 -16.129 1.00 68.56 91 ARG A CA 1
ATOM 756 C C . ARG A 1 91 ? -1.123 -13.925 -16.364 1.00 68.56 91 ARG A C 1
ATOM 758 O O . ARG A 1 91 ? -0.578 -14.471 -15.381 1.00 68.56 91 ARG A O 1
#

Radius of gyration: 17.92 Å; chains: 1; bounding box: 36×35×44 Å

pLDDT: mean 90.42, std 8.35, range [59.91, 97.94]

Secondary structure (DSSP, 8-state):
--HHHHHHHHHHHHHS------SS-HHHHHHHHHHHHHHHTS-HHHHTTSEEESSTT-TT-EEEEEEE-TTS-TT---EEEEE--GGGGG-

Organism: NCBI:txid28083

Foldseek 3Di:
DDPVVVQQVVCCVPPVGDDDDDPDDPVVVVVVVVVVVVLVPDDPCSQCVQWDAPDPPDPLRTAGWDADDCVVDVPDDGDIDGHDDPCVVVD

Sequence (91 aa):
MSTLEMQLLNDLKQKGYANFPFPLPPQQLKRAITAFFKFLDEPEAIKEHINFSIAPNHRRGDVGYKHRSAEDHLYNDNKDFFHFHPAIFDR